Protein AF-A0A1C5BVQ1-F1 (afdb_monomer)

Sequence (85 aa):
MKLAFSTLGVPGLSIPEVVALASSAGYRGVELRAHPEEPVHPGIGVRERAAVVDEFKRAGIEILTVAGYTRVASATADEDRLGRG

pLDDT: mean 92.9, std 9.91, range [57.28, 98.69]

Structure (mmCIF, N/CA/C/O backbone):
data_AF-A0A1C5BVQ1-F1
#
_entry.id   AF-A0A1C5BVQ1-F1
#
loop_
_atom_site.group_PDB
_atom_site.id
_atom_site.type_symbol
_atom_site.label_atom_id
_atom_site.label_alt_id
_atom_site.label_comp_id
_atom_site.label_asym_id
_atom_site.label_entity_id
_atom_site.label_seq_id
_atom_site.pdbx_PDB_ins_code
_atom_site.Cartn_x
_atom_site.Cartn_y
_atom_site.Cartn_z
_atom_site.occupancy
_atom_site.B_iso_or_equiv
_atom_site.auth_seq_id
_atom_site.auth_comp_id
_atom_site.auth_asym_id
_atom_site.auth_atom_id
_atom_site.pdbx_PDB_model_num
ATOM 1 N N . MET A 1 1 ? -18.684 10.308 0.945 1.00 75.69 1 MET A N 1
ATOM 2 C CA . MET A 1 1 ? -17.666 9.834 -0.020 1.00 75.69 1 MET A CA 1
ATOM 3 C C . MET A 1 1 ? -16.590 9.080 0.755 1.00 75.69 1 MET A C 1
ATOM 5 O O . MET A 1 1 ? -16.270 9.536 1.846 1.00 75.69 1 MET A O 1
ATOM 9 N N . LYS A 1 2 ? -16.060 7.952 0.262 1.00 90.00 2 LYS A N 1
ATOM 10 C CA . LYS A 1 2 ? -14.854 7.326 0.839 1.00 90.00 2 LYS A CA 1
ATOM 11 C C . LYS A 1 2 ? -13.639 7.838 0.064 1.00 90.00 2 LYS A C 1
ATOM 13 O O . LYS A 1 2 ? -13.661 7.783 -1.161 1.00 90.00 2 LYS A O 1
ATOM 18 N N . LEU A 1 3 ? -12.633 8.355 0.764 1.00 97.25 3 LEU A N 1
ATOM 19 C CA . LEU A 1 3 ? -11.395 8.857 0.163 1.00 97.25 3 LEU A CA 1
ATOM 20 C C . LEU A 1 3 ? -10.235 7.916 0.485 1.00 97.25 3 LEU A C 1
ATOM 22 O O . LEU A 1 3 ? -10.195 7.337 1.573 1.00 97.25 3 LEU A O 1
ATOM 26 N N . ALA A 1 4 ? -9.281 7.825 -0.438 1.00 98.19 4 ALA A N 1
ATOM 27 C CA . ALA A 1 4 ? -8.008 7.142 -0.248 1.00 98.19 4 ALA A CA 1
ATOM 28 C C . ALA A 1 4 ? -6.850 8.012 -0.756 1.00 98.19 4 ALA A C 1
ATOM 30 O O . ALA A 1 4 ? -7.067 8.886 -1.597 1.00 98.19 4 ALA A O 1
ATOM 31 N N . PHE A 1 5 ? -5.638 7.768 -0.259 1.00 98.19 5 PHE A N 1
ATOM 32 C CA . PHE A 1 5 ? -4.411 8.366 -0.793 1.00 98.19 5 PHE A CA 1
ATOM 33 C C . PHE A 1 5 ? -3.380 7.285 -1.132 1.00 98.19 5 PHE A C 1
ATOM 35 O O . PHE A 1 5 ? -3.442 6.169 -0.619 1.00 98.19 5 PHE A O 1
ATOM 42 N N . SER A 1 6 ? -2.429 7.617 -2.003 1.00 98.06 6 SER A N 1
ATOM 43 C CA . SER A 1 6 ? -1.324 6.722 -2.360 1.00 98.06 6 SER A CA 1
ATOM 44 C C . SER A 1 6 ? -0.111 6.994 -1.481 1.00 98.06 6 SER A C 1
ATOM 46 O O . SER A 1 6 ? 0.267 8.155 -1.297 1.00 98.06 6 SER A O 1
ATOM 48 N N . THR A 1 7 ? 0.547 5.942 -0.985 1.00 97.88 7 THR A N 1
ATOM 49 C CA . THR A 1 7 ? 1.807 6.100 -0.238 1.00 97.88 7 THR A CA 1
ATOM 50 C C . THR A 1 7 ? 2.937 6.670 -1.099 1.00 97.88 7 THR A C 1
ATOM 52 O O . THR A 1 7 ? 3.934 7.133 -0.558 1.00 97.88 7 THR A O 1
ATOM 55 N N . LEU A 1 8 ? 2.759 6.755 -2.426 1.00 96.56 8 LEU A N 1
ATOM 56 C CA . LEU A 1 8 ? 3.628 7.536 -3.312 1.00 96.56 8 LEU A CA 1
ATOM 57 C C . LEU A 1 8 ? 3.756 9.008 -2.884 1.00 96.56 8 LEU A C 1
ATOM 59 O O . LEU A 1 8 ? 4.812 9.603 -3.077 1.00 96.56 8 LEU A O 1
ATOM 63 N N . GLY A 1 9 ? 2.707 9.592 -2.294 1.00 96.44 9 GLY A N 1
ATOM 64 C CA . GLY A 1 9 ? 2.727 10.970 -1.795 1.00 96.44 9 GLY A CA 1
ATOM 65 C C . GLY A 1 9 ? 3.420 11.147 -0.439 1.00 96.44 9 GLY A C 1
ATOM 66 O O . GLY A 1 9 ? 3.573 12.280 0.008 1.00 96.44 9 GLY A O 1
ATOM 67 N N . VAL A 1 10 ? 3.814 10.053 0.221 1.00 96.81 10 VAL A N 1
ATOM 68 C CA . VAL A 1 10 ? 4.429 10.044 1.559 1.00 96.81 10 VAL A CA 1
ATOM 69 C C . VAL A 1 10 ? 5.553 8.994 1.652 1.00 96.81 10 VAL A C 1
ATOM 71 O O . VAL A 1 10 ? 5.470 8.058 2.449 1.00 96.81 10 VAL A O 1
ATOM 74 N N . PRO A 1 11 ? 6.599 9.102 0.812 1.00 95.19 11 PRO A N 1
ATOM 75 C CA . PRO A 1 11 ? 7.633 8.076 0.707 1.00 95.19 11 PRO A CA 1
ATOM 76 C C . PRO A 1 11 ? 8.393 7.884 2.024 1.00 95.19 11 PRO A C 1
ATOM 78 O O . PRO A 1 11 ? 8.731 8.855 2.702 1.00 95.19 11 PRO A O 1
ATOM 81 N N . GLY A 1 12 ? 8.694 6.628 2.360 1.00 93.81 12 GLY A N 1
ATOM 82 C CA . GLY A 1 12 ? 9.518 6.270 3.519 1.00 93.81 12 GLY A CA 1
ATOM 83 C C . GLY A 1 12 ? 8.803 6.290 4.873 1.00 93.81 12 GLY A C 1
ATOM 84 O O . GLY A 1 12 ? 9.420 5.914 5.870 1.00 93.81 12 GLY A O 1
ATOM 85 N N . LEU A 1 13 ? 7.522 6.674 4.935 1.00 97.81 13 LEU A N 1
ATOM 86 C CA . LEU A 1 13 ? 6.734 6.500 6.156 1.00 97.81 13 LEU A CA 1
ATOM 87 C C . LEU A 1 13 ? 6.561 5.014 6.478 1.00 97.81 13 LEU A C 1
ATOM 89 O O . LEU A 1 13 ? 6.253 4.194 5.609 1.00 97.81 13 LEU A O 1
ATOM 93 N N . SER A 1 14 ? 6.693 4.671 7.755 1.00 97.75 14 SER A N 1
ATOM 94 C CA . SER A 1 14 ? 6.353 3.340 8.242 1.00 97.75 14 SER A CA 1
ATOM 95 C C . SER A 1 14 ? 4.846 3.076 8.131 1.00 97.75 14 SER A C 1
ATOM 97 O O . SER A 1 14 ? 4.021 3.989 8.061 1.00 97.75 14 SER A O 1
ATOM 99 N N . ILE A 1 15 ? 4.448 1.802 8.150 1.00 98.25 15 ILE A N 1
ATOM 100 C CA . ILE A 1 15 ? 3.029 1.425 8.053 1.00 98.25 15 ILE A CA 1
ATOM 101 C C . ILE A 1 15 ? 2.175 2.005 9.198 1.00 98.25 15 ILE A C 1
ATOM 103 O O . ILE A 1 15 ? 1.101 2.531 8.898 1.00 98.25 15 ILE A O 1
ATOM 107 N N . PRO A 1 16 ? 2.632 2.013 10.468 1.00 98.50 16 PRO A N 1
ATOM 108 C CA . PRO A 1 16 ? 1.914 2.706 11.539 1.00 98.50 16 PRO A CA 1
ATOM 109 C C . PRO A 1 16 ? 1.735 4.210 11.284 1.00 98.50 16 PRO A C 1
ATOM 111 O O . PRO A 1 16 ? 0.660 4.752 11.537 1.00 98.50 16 PRO A O 1
ATOM 114 N N . GLU A 1 17 ? 2.746 4.891 10.733 1.00 98.69 17 GLU A N 1
ATOM 115 C CA . GLU A 1 17 ? 2.650 6.319 10.395 1.00 98.69 17 GLU A CA 1
ATOM 116 C C . GLU A 1 17 ? 1.647 6.572 9.263 1.00 98.69 17 GLU A C 1
ATOM 118 O O . GLU A 1 17 ? 0.844 7.501 9.348 1.00 98.69 17 GLU A O 1
ATOM 123 N N . VAL A 1 18 ? 1.620 5.713 8.237 1.00 98.62 18 VAL A N 1
ATOM 124 C CA . VAL A 1 18 ? 0.621 5.775 7.154 1.00 98.62 18 VAL A CA 1
ATOM 125 C C . VAL A 1 18 ? -0.800 5.595 7.700 1.00 98.62 18 VAL A C 1
ATOM 127 O O . VAL A 1 18 ? -1.707 6.343 7.326 1.00 98.62 18 VAL A O 1
ATOM 130 N N . VAL A 1 19 ? -1.009 4.636 8.604 1.00 98.56 19 VAL A N 1
ATOM 131 C CA . VAL A 1 19 ? -2.311 4.391 9.243 1.00 98.56 19 VAL A CA 1
ATOM 132 C C . VAL A 1 19 ? -2.742 5.563 10.129 1.00 98.56 19 VAL A C 1
ATOM 134 O O . VAL A 1 19 ? -3.905 5.983 10.077 1.00 98.56 19 VAL A O 1
ATOM 137 N N . ALA A 1 20 ? -1.815 6.131 10.903 1.00 98.50 20 ALA A N 1
ATOM 138 C CA . ALA A 1 20 ? -2.067 7.311 11.725 1.00 98.50 20 ALA A CA 1
ATOM 139 C C . ALA A 1 20 ? -2.434 8.534 10.868 1.00 98.50 20 ALA A C 1
ATOM 14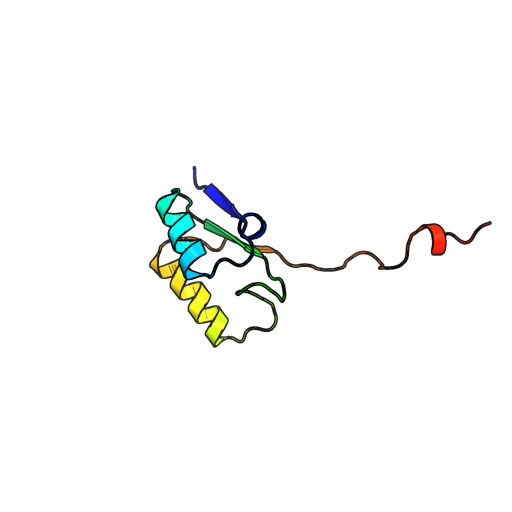1 O O . ALA A 1 20 ? -3.382 9.261 11.187 1.00 98.50 20 ALA A O 1
ATOM 142 N N . LEU A 1 21 ? -1.750 8.728 9.738 1.00 98.56 21 LEU A N 1
ATOM 143 C CA . LEU A 1 21 ? -2.063 9.786 8.782 1.00 98.56 21 LEU A CA 1
ATOM 144 C C . LEU A 1 21 ? -3.458 9.594 8.173 1.00 98.56 21 LEU A C 1
ATOM 146 O O . LEU A 1 21 ? -4.263 10.523 8.189 1.00 98.56 21 LEU A O 1
ATOM 150 N N . ALA A 1 22 ? -3.779 8.388 7.695 1.00 98.31 22 ALA A N 1
ATOM 151 C CA . ALA A 1 22 ? -5.091 8.091 7.122 1.00 98.31 22 ALA A CA 1
ATOM 152 C C . ALA A 1 22 ? -6.224 8.374 8.114 1.00 98.31 22 ALA A C 1
ATOM 154 O O . ALA A 1 22 ? -7.197 9.050 7.776 1.00 98.31 22 ALA A O 1
ATOM 155 N N . SER A 1 23 ? -6.053 7.912 9.353 1.00 98.00 23 SER A N 1
ATOM 156 C CA . SER A 1 23 ? -7.038 8.075 10.420 1.00 98.00 23 SER A CA 1
ATOM 157 C C . SER A 1 23 ? -7.233 9.543 10.800 1.00 98.00 23 SER A C 1
ATOM 159 O O . SER A 1 23 ? -8.368 10.011 10.883 1.00 98.00 23 SER A O 1
ATOM 161 N N . SER A 1 24 ? -6.140 10.288 10.994 1.00 98.06 24 SER A N 1
ATOM 162 C CA . SER A 1 24 ? -6.195 11.693 11.424 1.00 98.06 24 SER A CA 1
ATOM 163 C C . SER A 1 24 ? -6.712 12.639 10.336 1.00 98.06 24 SER A C 1
ATOM 165 O O . SER A 1 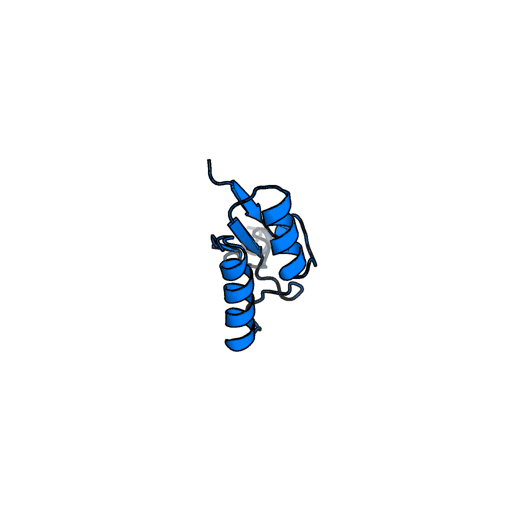24 ? -7.399 13.608 10.650 1.00 98.06 24 SER A O 1
ATOM 167 N N . ALA A 1 25 ? -6.452 12.339 9.061 1.00 97.38 25 ALA A N 1
ATOM 168 C CA . ALA A 1 25 ? -6.920 13.135 7.928 1.00 97.38 25 ALA A CA 1
ATOM 169 C C . ALA A 1 25 ? -8.301 12.703 7.385 1.00 97.38 25 ALA A C 1
ATOM 171 O O . ALA A 1 25 ? -8.787 13.272 6.409 1.00 97.38 25 ALA A O 1
ATOM 172 N N . GLY A 1 26 ? -8.953 11.709 8.001 1.00 97.12 26 GLY A N 1
ATOM 173 C CA . GLY A 1 26 ? -10.303 11.268 7.628 1.00 97.12 26 GLY A CA 1
ATOM 174 C C . GLY A 1 26 ? -10.377 10.406 6.361 1.00 97.12 26 GLY A C 1
ATOM 175 O O . GLY A 1 26 ? -11.467 10.198 5.819 1.00 97.12 26 GLY A O 1
ATOM 176 N N . TYR A 1 27 ? -9.245 9.878 5.893 1.00 98.19 27 TYR A N 1
ATOM 177 C CA . TYR A 1 27 ? -9.213 8.906 4.805 1.00 98.19 27 TYR A CA 1
ATOM 178 C C . TYR A 1 27 ? -9.711 7.541 5.287 1.00 98.19 27 TYR A C 1
ATO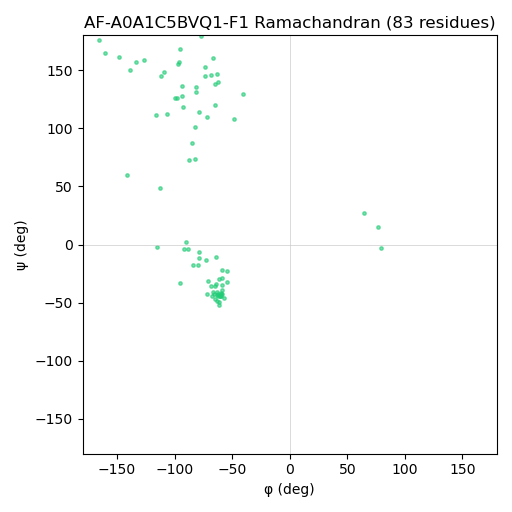M 180 O O . TYR A 1 27 ? -9.647 7.192 6.464 1.00 98.19 27 TYR A O 1
ATOM 188 N N . ARG A 1 28 ? -10.257 6.760 4.355 1.00 97.69 28 ARG A N 1
ATOM 189 C CA . ARG A 1 28 ? -10.811 5.423 4.613 1.00 97.69 28 ARG A CA 1
ATOM 190 C C . ARG A 1 28 ? -10.047 4.315 3.908 1.00 97.69 28 ARG A C 1
ATOM 192 O O . ARG A 1 28 ? -10.381 3.150 4.096 1.00 97.69 28 ARG A O 1
ATOM 199 N N . GLY A 1 29 ? -9.026 4.661 3.136 1.00 98.31 2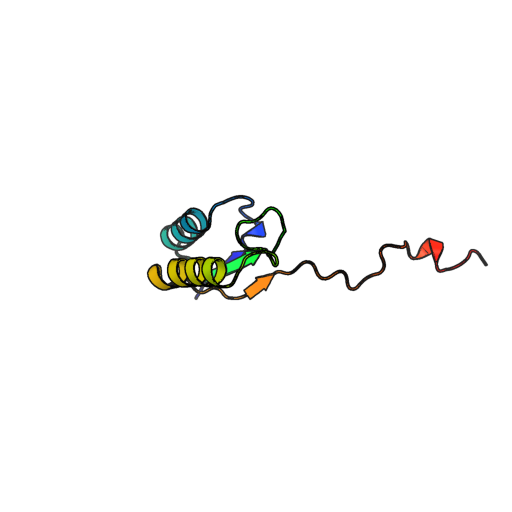9 GLY A N 1
ATOM 200 C CA . GLY A 1 29 ? -8.154 3.669 2.549 1.00 98.31 29 GLY A CA 1
ATOM 201 C C . GLY A 1 29 ? -6.860 4.230 1.994 1.00 98.31 29 GLY A C 1
ATOM 202 O O . GLY A 1 29 ? -6.631 5.441 2.002 1.00 98.31 29 GLY A O 1
ATOM 203 N N . VAL A 1 30 ? -6.019 3.319 1.527 1.00 98.50 30 VAL A N 1
ATOM 204 C CA . VAL A 1 30 ? -4.702 3.612 0.972 1.00 98.50 30 VAL A CA 1
ATOM 205 C C . VAL A 1 30 ? -4.425 2.769 -0.269 1.00 98.50 30 VAL A C 1
ATOM 207 O O . VAL A 1 30 ? -4.879 1.629 -0.387 1.00 98.50 30 VAL A O 1
ATOM 210 N N . GLU A 1 31 ? -3.633 3.321 -1.178 1.00 98.50 31 GLU A N 1
ATOM 211 C CA . GLU A 1 31 ? -2.890 2.563 -2.182 1.00 98.50 31 GLU A CA 1
ATOM 212 C C . GLU A 1 31 ? -1.451 2.375 -1.689 1.00 98.50 31 GLU A C 1
ATOM 214 O O . GLU A 1 31 ? -0.770 3.350 -1.368 1.00 98.50 31 GLU A O 1
ATOM 219 N N . LEU A 1 32 ? -0.982 1.125 -1.641 1.00 98.00 32 LEU A N 1
ATOM 220 C CA . LEU A 1 32 ? 0.371 0.794 -1.195 1.00 98.00 32 LEU A CA 1
ATOM 221 C C . LEU A 1 32 ? 1.340 0.739 -2.377 1.00 98.00 32 LEU A C 1
ATOM 223 O O . LEU A 1 32 ? 1.217 -0.119 -3.249 1.00 98.00 32 LEU A O 1
ATOM 227 N N . ARG A 1 33 ? 2.352 1.605 -2.373 1.00 96.69 33 ARG A N 1
ATOM 228 C CA . ARG A 1 33 ? 3.480 1.574 -3.312 1.00 96.69 33 ARG A CA 1
ATOM 229 C C . ARG A 1 33 ? 4.414 0.399 -3.005 1.00 96.69 33 ARG A C 1
ATOM 231 O O . ARG A 1 33 ? 5.141 0.433 -2.020 1.00 96.69 33 ARG A O 1
ATOM 238 N N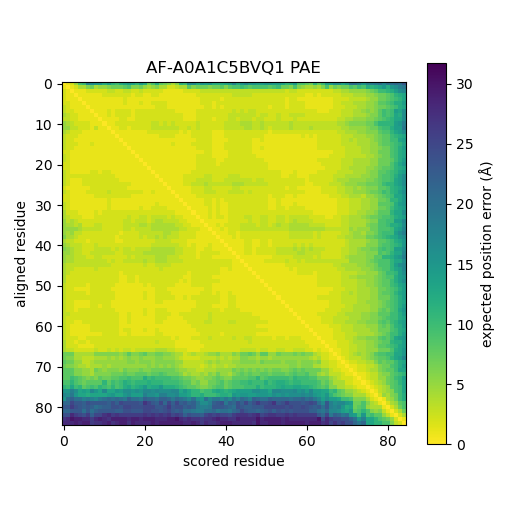 . ALA A 1 34 ? 4.438 -0.615 -3.869 1.00 95.50 34 ALA A N 1
ATOM 239 C CA . ALA A 1 34 ? 5.286 -1.797 -3.715 1.00 95.50 34 ALA A CA 1
ATOM 240 C C . ALA A 1 34 ? 6.684 -1.607 -4.331 1.00 95.50 34 ALA A C 1
ATOM 242 O O . ALA A 1 34 ? 6.997 -2.1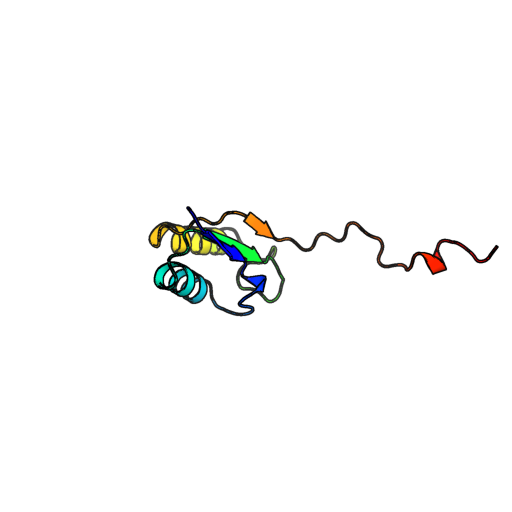84 -5.376 1.00 95.50 34 ALA A O 1
ATOM 243 N N . HIS A 1 35 ? 7.529 -0.798 -3.688 1.00 94.50 35 HIS A N 1
ATOM 244 C CA . HIS A 1 35 ? 8.897 -0.493 -4.133 1.00 94.50 35 HIS A CA 1
ATOM 245 C C . HIS A 1 35 ? 9.948 -1.094 -3.186 1.00 94.50 35 HIS A C 1
ATOM 247 O O . HIS A 1 35 ? 9.703 -1.084 -1.989 1.00 94.50 35 HIS A O 1
ATOM 253 N N . PRO A 1 36 ? 11.127 -1.560 -3.652 1.00 92.00 36 PRO A N 1
ATOM 254 C CA . PRO A 1 36 ? 12.149 -2.168 -2.783 1.00 92.00 36 PRO A CA 1
ATOM 255 C C . PRO A 1 36 ? 12.619 -1.332 -1.580 1.00 92.00 36 PRO A C 1
ATOM 257 O O . PRO A 1 36 ? 13.126 -1.899 -0.622 1.00 92.00 36 PRO A O 1
ATOM 260 N N . GLU A 1 37 ? 12.468 -0.010 -1.639 1.00 91.50 37 GLU A N 1
ATOM 261 C CA . GLU A 1 37 ? 12.833 0.919 -0.553 1.00 91.50 37 GLU A CA 1
ATOM 262 C C . GLU A 1 37 ? 11.673 1.221 0.410 1.00 91.50 37 GLU A C 1
ATOM 264 O O . GLU A 1 37 ? 11.854 1.951 1.378 1.00 91.50 37 GLU A O 1
ATOM 269 N N . GLU A 1 38 ? 10.474 0.703 0.141 1.00 95.31 38 GLU A N 1
ATOM 270 C CA . GLU A 1 38 ? 9.290 0.919 0.974 1.00 95.31 38 GLU A CA 1
ATOM 271 C C . GLU A 1 38 ? 9.066 -0.251 1.937 1.00 95.31 38 GLU A C 1
ATOM 273 O O . GLU A 1 38 ? 9.433 -1.384 1.620 1.00 95.31 38 GLU A O 1
ATOM 278 N N . PRO A 1 39 ? 8.376 -0.035 3.072 1.00 93.69 39 PRO A N 1
ATOM 279 C CA . PRO A 1 39 ? 8.052 -1.106 4.019 1.00 93.69 39 PRO A CA 1
ATOM 280 C C . PRO A 1 39 ? 7.232 -2.254 3.411 1.00 93.69 39 PRO A C 1
ATOM 282 O O . PRO A 1 39 ? 7.313 -3.396 3.864 1.00 93.69 39 PRO A O 1
ATOM 285 N N . VAL A 1 40 ? 6.424 -1.962 2.386 1.00 96.25 40 VAL A N 1
ATOM 286 C CA . VAL A 1 40 ? 5.678 -2.964 1.619 1.00 96.25 40 VAL A CA 1
ATOM 287 C C . VAL A 1 40 ? 6.349 -3.117 0.268 1.00 96.25 40 VAL A C 1
ATOM 289 O O . VAL A 1 40 ? 6.292 -2.221 -0.564 1.00 96.25 40 VAL A O 1
ATOM 292 N N . HIS A 1 41 ? 6.951 -4.276 0.024 1.00 95.38 41 HIS A N 1
ATOM 293 C CA . HIS A 1 41 ? 7.615 -4.575 -1.240 1.00 95.38 41 HIS A CA 1
ATOM 294 C C . HIS A 1 41 ? 7.525 -6.069 -1.567 1.00 95.38 41 HIS A C 1
ATOM 296 O O . HIS A 1 41 ? 7.281 -6.881 -0.676 1.00 95.38 41 HIS A O 1
ATOM 302 N N . PRO A 1 42 ? 7.721 -6.495 -2.829 1.00 93.19 42 PRO A N 1
ATOM 303 C CA . PRO A 1 42 ? 7.542 -7.899 -3.209 1.00 93.19 42 PRO A CA 1
ATOM 304 C C . PRO A 1 42 ? 8.428 -8.901 -2.449 1.00 93.19 42 PRO A C 1
ATOM 306 O O . PRO A 1 42 ? 8.066 -10.071 -2.370 1.00 93.19 42 PRO A O 1
ATOM 309 N N . GLY A 1 43 ? 9.545 -8.445 -1.875 1.00 95.06 43 GLY A N 1
ATOM 310 C CA . GLY A 1 43 ? 10.496 -9.277 -1.133 1.00 95.06 43 GLY A CA 1
ATOM 311 C C . GLY A 1 43 ? 10.087 -9.629 0.301 1.00 95.06 43 GLY A C 1
ATOM 312 O O . GLY A 1 43 ? 10.722 -10.499 0.889 1.00 95.06 43 GLY A O 1
ATOM 313 N N . ILE A 1 44 ? 9.049 -9.001 0.870 1.00 97.00 44 ILE A N 1
ATOM 314 C CA . ILE A 1 44 ? 8.596 -9.344 2.226 1.00 97.00 44 ILE A CA 1
ATOM 315 C C . ILE A 1 44 ? 7.851 -10.686 2.248 1.00 97.00 44 ILE A C 1
ATOM 317 O O . ILE A 1 44 ? 7.104 -11.034 1.317 1.00 97.00 44 ILE A O 1
ATOM 321 N N . GLY A 1 45 ? 8.026 -11.422 3.344 1.00 98.19 45 GLY A N 1
ATOM 322 C CA . GLY A 1 45 ? 7.400 -12.715 3.573 1.00 98.19 45 GLY A CA 1
ATOM 323 C C . GLY A 1 45 ? 5.925 -12.627 3.971 1.00 98.19 45 GLY A C 1
ATOM 324 O O . GLY A 1 45 ? 5.314 -11.563 4.080 1.00 98.19 45 GLY A O 1
ATOM 325 N N . VAL A 1 46 ? 5.319 -13.798 4.171 1.00 98.12 46 VAL A N 1
ATOM 326 C CA . VAL A 1 46 ? 3.893 -13.921 4.518 1.00 98.12 46 VAL A CA 1
ATOM 327 C C . VAL A 1 46 ? 3.586 -13.307 5.888 1.00 98.12 46 VAL A C 1
ATOM 329 O O . VAL A 1 46 ? 2.524 -12.713 6.060 1.00 98.12 46 VAL A O 1
ATOM 332 N N . ARG A 1 47 ? 4.509 -13.416 6.854 1.00 98.25 47 ARG A N 1
ATOM 333 C CA . ARG A 1 47 ? 4.326 -12.867 8.207 1.00 98.25 47 ARG A CA 1
ATOM 334 C C . ARG A 1 47 ? 4.306 -11.344 8.195 1.00 98.25 47 ARG A C 1
ATOM 336 O O . ARG A 1 47 ? 3.429 -10.742 8.803 1.00 98.25 47 ARG A O 1
ATOM 343 N N . GLU A 1 48 ? 5.221 -10.737 7.455 1.00 98.19 48 GLU A N 1
ATOM 344 C CA . GLU A 1 48 ? 5.296 -9.293 7.276 1.00 98.19 48 GLU A CA 1
ATOM 345 C C . GLU A 1 48 ? 4.037 -8.769 6.568 1.00 98.19 48 GLU A C 1
ATOM 347 O O . GLU A 1 48 ? 3.434 -7.801 7.023 1.00 98.19 48 GLU A O 1
ATOM 352 N N . ARG A 1 49 ? 3.558 -9.458 5.519 1.00 98.19 49 ARG A N 1
ATOM 353 C CA . ARG A 1 49 ? 2.286 -9.111 4.849 1.00 98.19 49 ARG A CA 1
ATOM 354 C C . ARG A 1 49 ? 1.094 -9.181 5.796 1.00 98.19 49 ARG A C 1
ATOM 356 O O . ARG A 1 49 ? 0.254 -8.286 5.771 1.00 98.19 49 ARG A O 1
ATOM 363 N N . ALA A 1 50 ? 1.016 -10.229 6.617 1.00 98.50 50 ALA A N 1
ATOM 364 C CA . ALA A 1 50 ? -0.051 -10.379 7.600 1.00 98.50 50 ALA A CA 1
ATOM 365 C C . ALA A 1 50 ? -0.022 -9.238 8.627 1.00 98.50 50 ALA A C 1
ATOM 367 O O . ALA A 1 50 ? -1.057 -8.629 8.875 1.00 98.50 50 ALA A O 1
ATOM 368 N N . ALA A 1 51 ? 1.161 -8.877 9.134 1.00 98.44 51 ALA A N 1
ATOM 369 C CA . ALA A 1 51 ? 1.318 -7.765 10.069 1.00 98.44 51 ALA A CA 1
ATOM 370 C C . ALA A 1 51 ? 0.841 -6.427 9.477 1.00 98.44 51 ALA A C 1
ATOM 372 O O . ALA A 1 51 ? 0.133 -5.681 10.152 1.00 98.44 51 ALA A O 1
ATOM 373 N N . VAL A 1 52 ? 1.166 -6.152 8.208 1.00 98.38 52 VAL A N 1
ATOM 374 C CA . VAL A 1 52 ? 0.678 -4.965 7.484 1.00 98.38 52 VAL A CA 1
ATOM 375 C C . VAL A 1 52 ? -0.844 -4.980 7.381 1.00 98.38 52 VAL A C 1
ATOM 377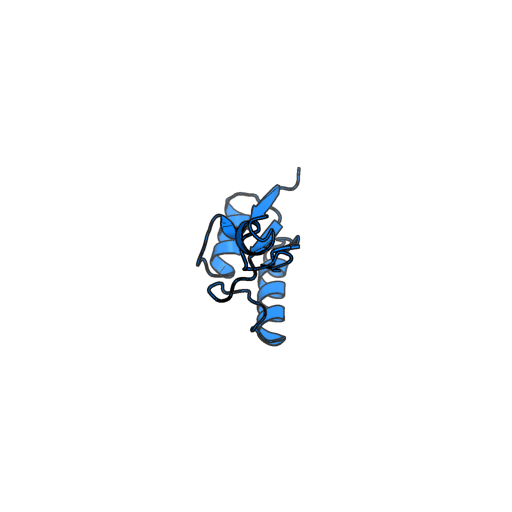 O O . VAL A 1 52 ? -1.501 -4.013 7.757 1.00 98.38 52 VAL A O 1
ATOM 380 N N . VAL A 1 53 ? -1.420 -6.085 6.905 1.00 98.56 53 VAL A N 1
ATOM 381 C CA . VAL A 1 53 ? -2.875 -6.230 6.765 1.00 98.56 53 VAL A CA 1
ATOM 382 C C . VAL A 1 53 ? -3.583 -6.048 8.109 1.00 98.56 53 VAL A C 1
ATOM 384 O O . VAL A 1 53 ? -4.612 -5.377 8.168 1.00 98.56 53 VAL A O 1
ATOM 387 N N . ASP A 1 54 ? -3.043 -6.616 9.184 1.00 98.69 54 ASP A N 1
ATOM 388 C CA . ASP A 1 54 ? -3.631 -6.516 10.515 1.00 98.69 54 ASP A CA 1
ATOM 389 C C . ASP A 1 54 ? -3.560 -5.090 11.079 1.00 98.69 54 ASP A C 1
ATOM 391 O O . ASP A 1 54 ? -4.506 -4.658 11.735 1.00 98.69 54 ASP A O 1
ATOM 395 N N . GLU A 1 55 ? -2.493 -4.339 10.795 1.00 98.56 55 GLU A N 1
ATOM 396 C CA . GLU A 1 55 ? -2.367 -2.926 11.181 1.00 98.56 55 GLU A CA 1
ATOM 397 C C . GLU A 1 55 ? -3.462 -2.068 10.529 1.00 98.56 55 GLU A C 1
ATOM 399 O O . GLU A 1 55 ? -4.210 -1.374 11.220 1.00 98.56 55 GLU A O 1
ATOM 404 N N . PHE A 1 56 ? -3.648 -2.198 9.213 1.00 98.62 56 PHE A N 1
ATOM 405 C CA . PHE A 1 56 ? -4.717 -1.503 8.488 1.00 98.62 56 PHE A CA 1
ATOM 406 C C . PHE A 1 56 ? -6.118 -1.924 8.960 1.00 98.62 56 PHE A C 1
ATOM 408 O O . PHE A 1 56 ? -6.981 -1.071 9.194 1.00 98.62 56 PHE A O 1
ATOM 415 N N . LYS A 1 57 ? -6.341 -3.229 9.181 1.00 98.50 57 LYS A N 1
ATOM 416 C CA . LYS A 1 57 ? -7.614 -3.760 9.699 1.00 98.50 57 LYS A CA 1
ATOM 417 C C . LYS A 1 57 ? -7.961 -3.206 11.077 1.00 98.50 57 LYS A C 1
ATOM 419 O O . LYS A 1 57 ? -9.112 -2.832 11.289 1.00 98.50 57 LYS A O 1
ATOM 424 N N . ARG A 1 58 ? -6.994 -3.134 12.002 1.00 98.38 58 ARG A N 1
ATOM 425 C CA . ARG A 1 58 ? -7.206 -2.584 13.355 1.00 98.38 58 ARG A CA 1
ATOM 426 C C . ARG A 1 58 ? -7.688 -1.135 13.324 1.00 98.38 58 ARG A C 1
ATOM 428 O O . ARG A 1 58 ? -8.509 -0.760 14.154 1.00 98.38 58 ARG A O 1
ATOM 435 N N . ALA A 1 59 ? -7.216 -0.348 12.361 1.00 97.75 59 ALA A N 1
ATOM 436 C CA . ALA A 1 59 ? -7.610 1.049 12.198 1.00 97.75 59 ALA A CA 1
ATOM 4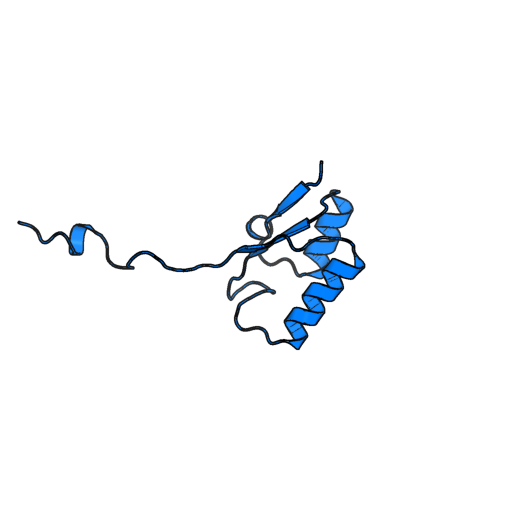37 C C . ALA A 1 59 ? -8.862 1.257 11.326 1.00 97.75 59 ALA A C 1
ATOM 439 O O . ALA A 1 59 ? -9.317 2.387 11.161 1.00 97.75 59 ALA A O 1
ATOM 440 N N . GLY A 1 60 ? -9.429 0.191 10.748 1.00 97.94 60 GLY A N 1
ATOM 441 C CA . GLY A 1 60 ? -10.555 0.304 9.818 1.00 97.94 60 GLY A CA 1
ATOM 442 C C . GLY A 1 60 ? -10.204 1.049 8.523 1.00 97.94 60 GLY A C 1
ATOM 443 O O . GLY A 1 60 ? -11.084 1.665 7.919 1.00 97.94 60 GLY A O 1
ATOM 444 N N . ILE A 1 61 ? -8.932 1.011 8.113 1.00 98.56 61 ILE A N 1
ATOM 445 C CA . ILE A 1 61 ? -8.430 1.607 6.872 1.00 98.56 61 ILE A CA 1
ATOM 446 C C . ILE A 1 61 ? -8.292 0.502 5.824 1.00 98.56 61 ILE A C 1
ATOM 448 O O . ILE A 1 61 ? -7.656 -0.523 6.054 1.00 98.56 61 ILE A O 1
ATOM 452 N N . GLU A 1 62 ? -8.902 0.696 4.661 1.00 98.38 62 GLU A N 1
ATOM 453 C CA . GLU A 1 62 ? -8.897 -0.281 3.575 1.00 98.38 62 GLU A CA 1
ATOM 454 C C . GLU A 1 62 ? -7.602 -0.193 2.752 1.00 98.38 62 GLU A C 1
ATOM 456 O O . GLU A 1 62 ? -7.205 0.885 2.316 1.00 98.38 62 GLU A O 1
ATOM 461 N N . ILE A 1 63 ? -6.947 -1.324 2.491 1.00 98.31 63 ILE A N 1
ATOM 462 C CA . ILE A 1 63 ? -5.907 -1.398 1.457 1.00 98.31 63 ILE A CA 1
ATOM 463 C C . ILE A 1 63 ? -6.639 -1.576 0.122 1.00 98.31 63 ILE A C 1
ATOM 465 O O . ILE A 1 63 ? -7.087 -2.681 -0.178 1.00 98.31 63 ILE A O 1
ATOM 469 N N . LEU A 1 64 ? -6.794 -0.504 -0.661 1.00 97.81 64 LEU A N 1
ATOM 470 C CA . LEU A 1 64 ? -7.552 -0.550 -1.920 1.00 97.81 64 LEU A CA 1
ATOM 471 C C . LEU A 1 64 ? -6.801 -1.322 -3.001 1.00 97.81 64 LEU A C 1
ATOM 473 O O . LEU A 1 64 ? -7.396 -2.064 -3.777 1.00 97.81 64 LEU A O 1
ATOM 477 N N . THR A 1 65 ? -5.495 -1.088 -3.093 1.00 97.50 65 THR A N 1
ATOM 478 C CA . THR A 1 65 ? -4.657 -1.671 -4.135 1.00 97.50 65 THR A CA 1
ATOM 479 C C . THR A 1 65 ? -3.186 -1.640 -3.737 1.00 97.50 65 THR A C 1
ATOM 481 O O . THR A 1 65 ? -2.777 -0.941 -2.805 1.00 97.50 65 THR A O 1
ATOM 484 N N . VAL A 1 66 ? -2.393 -2.422 -4.463 1.00 96.56 66 VAL A N 1
ATOM 485 C CA . VAL A 1 66 ? -0.937 -2.442 -4.382 1.00 96.56 66 VAL A CA 1
ATOM 486 C C . VAL A 1 66 ? -0.398 -1.976 -5.731 1.00 96.56 66 VAL A C 1
ATOM 488 O O . VAL A 1 66 ? -0.533 -2.676 -6.735 1.00 96.56 66 VAL A O 1
ATOM 491 N N . ALA A 1 67 ? 0.208 -0.794 -5.758 1.00 95.06 67 ALA A N 1
ATOM 492 C CA . ALA A 1 67 ? 0.821 -0.230 -6.949 1.00 95.06 67 ALA A CA 1
ATOM 493 C C . ALA A 1 67 ? 2.192 -0.877 -7.188 1.00 95.06 67 ALA A C 1
ATOM 495 O O . ALA A 1 67 ? 3.119 -0.728 -6.388 1.00 95.06 67 ALA A O 1
ATOM 496 N N . GLY A 1 68 ? 2.307 -1.622 -8.287 1.00 87.69 68 GLY A N 1
ATOM 497 C CA . GLY A 1 68 ? 3.545 -2.265 -8.722 1.00 87.69 68 GLY A CA 1
ATOM 498 C C . GLY A 1 68 ? 4.328 -1.440 -9.746 1.00 87.69 68 GLY A C 1
ATOM 499 O O . GLY A 1 68 ? 3.818 -0.495 -10.338 1.00 87.69 68 GLY A O 1
ATOM 500 N N . TYR A 1 69 ? 5.568 -1.855 -10.002 1.00 87.62 69 TYR A N 1
ATOM 501 C CA . TYR A 1 69 ? 6.483 -1.236 -10.971 1.00 87.62 69 TYR A CA 1
ATOM 502 C C . TYR A 1 69 ? 6.760 -2.168 -12.155 1.00 87.62 69 TYR A C 1
ATOM 504 O O . TYR A 1 69 ? 7.910 -2.434 -12.515 1.00 87.62 69 TYR A O 1
ATOM 512 N N . THR A 1 70 ? 5.702 -2.730 -12.737 1.00 88.75 70 THR A N 1
ATOM 513 C CA . THR A 1 70 ? 5.833 -3.659 -13.863 1.00 88.75 70 THR A CA 1
ATOM 514 C C . THR A 1 70 ? 6.402 -2.935 -15.082 1.00 88.75 70 THR A C 1
ATOM 516 O O . THR A 1 70 ? 5.805 -1.995 -15.604 1.00 88.75 70 THR A O 1
ATOM 519 N N . ARG A 1 71 ? 7.560 -3.391 -15.565 1.00 89.00 71 ARG A N 1
ATOM 520 C CA . ARG A 1 71 ? 8.215 -2.858 -16.767 1.00 89.00 71 ARG A CA 1
ATOM 521 C C . ARG A 1 71 ? 7.643 -3.544 -18.006 1.00 89.00 71 ARG A C 1
ATOM 523 O O . ARG A 1 71 ? 8.154 -4.570 -18.436 1.00 89.00 71 ARG A O 1
ATOM 530 N N . VAL A 1 72 ? 6.550 -2.998 -18.535 1.00 91.00 72 VAL A N 1
ATOM 531 C CA . VAL A 1 72 ? 5.885 -3.525 -19.745 1.00 91.00 72 VAL A CA 1
ATOM 532 C C . VAL A 1 72 ? 6.517 -3.029 -21.048 1.00 91.00 72 VAL A C 1
ATOM 534 O O . VAL A 1 72 ? 6.313 -3.629 -22.098 1.00 91.00 72 VAL A O 1
ATOM 537 N N . ALA A 1 73 ? 7.296 -1.948 -20.978 1.00 90.69 73 ALA A N 1
ATOM 538 C CA . ALA A 1 73 ? 8.050 -1.405 -22.099 1.00 90.69 73 ALA A CA 1
ATOM 539 C C . ALA A 1 73 ? 9.497 -1.914 -22.093 1.00 90.69 73 ALA A C 1
ATOM 541 O O . ALA A 1 73 ? 10.045 -2.297 -21.054 1.00 90.69 73 ALA A O 1
ATOM 542 N N . SER A 1 74 ? 10.130 -1.894 -23.266 1.00 88.06 74 SER A N 1
ATOM 543 C CA . SER A 1 74 ? 11.558 -2.180 -23.369 1.00 88.06 74 SER A CA 1
ATOM 544 C C . SER A 1 74 ? 12.380 -1.067 -22.730 1.00 88.06 74 SER A C 1
ATOM 546 O O . SER A 1 74 ? 12.018 0.099 -22.807 1.00 88.06 74 SER A O 1
ATOM 548 N N . ALA A 1 75 ? 13.512 -1.435 -22.130 1.00 86.88 75 ALA A N 1
ATOM 549 C CA . ALA A 1 75 ? 14.497 -0.465 -21.663 1.00 86.88 75 ALA A CA 1
ATOM 550 C C . ALA A 1 75 ? 15.280 0.199 -22.815 1.00 86.88 75 ALA A C 1
ATOM 552 O O . ALA A 1 75 ? 15.984 1.175 -22.582 1.00 86.88 75 ALA A O 1
ATOM 553 N N . THR A 1 76 ? 15.195 -0.344 -24.033 1.00 87.38 76 THR A N 1
ATOM 554 C CA . THR A 1 76 ? 15.836 0.208 -25.232 1.00 87.38 76 THR A CA 1
ATOM 555 C C . THR A 1 76 ? 14.981 1.333 -25.805 1.00 87.38 76 THR A C 1
ATOM 557 O O . THR A 1 76 ? 13.768 1.159 -25.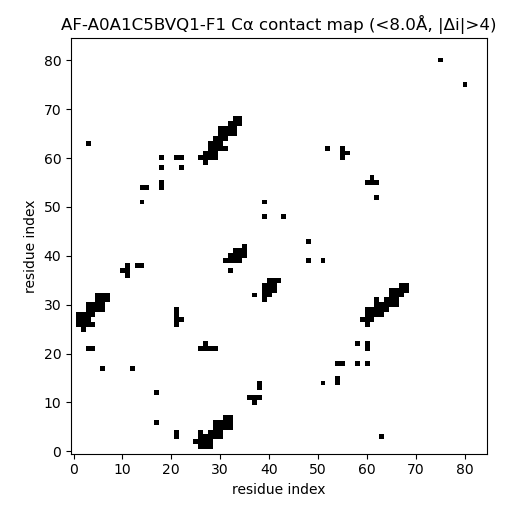923 1.00 87.38 76 THR A O 1
ATOM 560 N N . ALA A 1 77 ? 15.611 2.450 -26.180 1.00 82.31 77 ALA A N 1
ATOM 561 C CA . ALA A 1 77 ? 14.931 3.556 -26.841 1.00 82.31 77 ALA A CA 1
ATOM 562 C C . ALA A 1 77 ? 14.379 3.122 -28.206 1.00 82.31 77 ALA A C 1
ATOM 564 O O . ALA A 1 77 ? 14.981 2.305 -28.907 1.00 82.31 77 ALA A O 1
ATOM 565 N N . ASP A 1 78 ? 13.246 3.693 -28.604 1.00 81.75 78 ASP A N 1
ATOM 566 C CA . ASP A 1 78 ? 12.607 3.331 -29.871 1.00 81.75 78 ASP A CA 1
ATOM 567 C C . ASP A 1 78 ? 13.486 3.690 -31.082 1.00 81.75 78 ASP A C 1
ATOM 569 O O . ASP A 1 78 ? 13.540 2.931 -32.050 1.00 81.75 78 ASP A O 1
ATOM 573 N N . GLU A 1 79 ? 14.249 4.786 -30.999 1.00 74.69 79 GLU A N 1
ATOM 574 C CA . GLU A 1 79 ? 15.200 5.229 -32.032 1.00 74.69 79 GLU A CA 1
ATOM 575 C C . GLU A 1 79 ? 16.321 4.207 -32.296 1.00 74.69 79 GLU A C 1
ATOM 577 O O . GLU A 1 79 ? 16.784 4.082 -33.427 1.00 74.69 79 GLU A O 1
ATOM 582 N N . ASP A 1 80 ? 16.712 3.422 -31.286 1.00 70.06 80 ASP A N 1
ATOM 583 C CA . ASP A 1 80 ? 17.725 2.367 -31.426 1.00 70.06 80 ASP A CA 1
ATOM 584 C C . ASP A 1 80 ? 17.150 1.086 -32.060 1.00 70.06 80 ASP A C 1
ATOM 586 O O . ASP A 1 80 ? 17.897 0.232 -32.545 1.00 70.06 80 ASP A O 1
ATOM 590 N N . ARG A 1 81 ? 15.817 0.927 -32.064 1.00 61.66 81 ARG A N 1
ATOM 591 C CA . ARG A 1 81 ? 15.113 -0.208 -32.686 1.00 61.66 81 ARG A CA 1
ATOM 592 C C . ARG A 1 81 ? 14.622 0.070 -34.095 1.00 61.66 81 ARG A C 1
ATOM 594 O O . ARG A 1 81 ? 14.571 -0.850 -34.911 1.00 61.66 81 ARG A O 1
ATOM 601 N N . LEU A 1 82 ? 14.246 1.311 -34.377 1.00 64.94 82 LEU A N 1
ATOM 602 C CA . LEU A 1 82 ? 13.904 1.775 -35.713 1.00 64.94 82 LEU A CA 1
ATOM 603 C C . LEU A 1 82 ? 15.214 2.108 -36.421 1.00 64.94 82 LEU A C 1
ATOM 605 O O . LEU A 1 82 ? 15.583 3.274 -36.532 1.00 64.94 82 LEU A O 1
ATOM 609 N N . GLY A 1 83 ? 15.954 1.063 -36.811 1.00 57.81 83 GLY A N 1
ATOM 610 C CA . GLY A 1 83 ? 17.243 1.196 -37.483 1.00 57.81 83 GLY A CA 1
ATOM 611 C C . GLY A 1 83 ? 17.197 2.325 -38.508 1.00 57.81 83 GLY A C 1
ATOM 612 O O . GLY A 1 83 ? 16.251 2.399 -39.293 1.00 57.81 83 GLY A O 1
ATOM 613 N N . ARG A 1 84 ? 18.181 3.231 -38.442 1.00 60.06 84 ARG A N 1
ATOM 614 C CA . ARG A 1 84 ? 18.351 4.312 -39.418 1.00 60.06 84 ARG A CA 1
ATOM 615 C C . ARG A 1 84 ? 18.265 3.691 -40.814 1.00 60.06 84 ARG A C 1
ATOM 617 O O . ARG A 1 84 ? 19.150 2.915 -41.175 1.00 60.06 84 ARG A O 1
ATOM 624 N N . GLY A 1 85 ? 17.156 3.957 -41.504 1.00 57.28 85 GLY A N 1
ATOM 625 C CA . GLY A 1 85 ? 16.949 3.566 -42.897 1.00 57.28 85 GLY A CA 1
ATOM 626 C C . GLY A 1 85 ? 17.984 4.197 -43.810 1.00 57.28 85 GLY A C 1
ATOM 627 O O . GLY A 1 85 ? 18.494 5.287 -43.456 1.00 57.28 85 GLY A O 1
#

Radius of gyration: 17.27 Å; Cα contacts (8 Å, |Δi|>4): 105; chains: 1; bounding box: 36×27×56 Å

Secondary structure (DSSP, 8-state):
---EEEGGGSTT--HHHHHHHHHHTT--EEEEE--TTSSS-TT--HHHHHHHHHHHHHTT-EEEEEE-----S-SS-HHHHS---

Solvent-accessible surface area (backbone atoms only — not comparable to full-atom values): 5268 Å² total; per-residue (Å²): 135,87,44,64,52,51,41,75,83,51,73,78,54,50,69,68,56,52,49,52,49,31,60,75,72,69,35,43,27,32,32,43,47,41,38,92,85,35,91,52,29,87,86,60,54,72,67,58,50,48,53,53,52,50,54,32,55,76,71,66,35,41,78,76,48,73,47,71,82,81,78,85,65,74,92,66,59,66,73,79,69,56,63,85,126

Mean predicted aligned error: 5.05 Å

Nearest PDB structures (foldseek):
  7dre-assembly1_A  TM=7.365E-01  e=3.809E-01  [Eubacterium] cellulosolvens 6
  4v4b-assembly1_AK  TM=5.320E-01  e=1.056E-01  Saccharomyces cerevisiae
  8tpu-assembly1_SP  TM=4.786E-01  e=1.056E-01  Plasmodium falciparum 3D7
  2r6d-assembly1_C  TM=4.621E-01  e=5.338E-01  unclassified
  2r6d-assembly1_A  TM=4.029E-01  e=5.338E-01  unclassified

Foldseek 3Di:
DAAEEECVVVPPDDLLRVLVVCLVVVHQEYEYEADPNGQHHPPDDPVSVVVSVVSCVVSNHYHPYYDYDDCPDDPDDVCVVVPDD